Protein AF-A0A8S3VXU4-F1 (afdb_monomer)

Solvent-accessible surface area (backbone atoms only — not comparable to full-atom values): 6980 Å² total; per-residue (Å²): 115,72,65,62,56,51,52,53,49,52,52,49,51,57,41,60,76,25,66,25,24,37,32,35,39,70,51,81,81,59,99,86,66,56,55,59,60,53,50,34,37,53,24,46,70,21,72,36,93,62,57,73,86,50,46,73,46,52,46,74,39,82,57,95,68,84,58,84,91,62,58,55,29,36,42,34,32,39,76,44,43,66,59,48,54,47,36,55,54,25,28,60,74,63,76,49,52,36,38,48,76,57,72,42,84,75,82,75,41,71,43,46,81,40,76,43,71,57,95,88,114

Foldseek 3Di:
DVVVVVVVVVQVVVQVQQLQKKKKFDDDDDPPDDQLLLVCLLLVQLVHRDDSLQWPDKDFDQPPDCDPPGGTIIMTGGPDSVSVVSSVVSCVVVVADWCVSSPHDDDTDTMDMGRDGDPVD

Radius of gyration: 15.67 Å; Cα contacts (8 Å, |Δi|>4): 180; chains: 1; bounding box: 42×30×43 Å

Mean predicted aligned error: 4.98 Å

Secondary structure (DSSP, 8-state):
-HHHHHHHHHHHHHHHHTTTEEEEESPPP-TT--HHHHHHHHHHHTT----GGGEEEEEEE--SS--TTPPPEEEEEES-HHHHHHHHHHHHHTT-EETGGGT--SS--EEEEEE---TT-

Nearest PDB structures (foldseek):
  3bde-assembly1_A  TM=4.338E-01  e=3.606E-02  Mesorhizobium japonicum MAFF 303099
  5b09-assembly1_A-2  TM=3.965E-01  e=6.138E-02  Cannabis sativa
  2ifx-assembly1_B  TM=3.724E-01  e=7.011E-02  Cupriavidus necator
  3bgu-assembly1_A  TM=3.456E-01  e=7.011E-02  Thermobifida fusca YX
  5b0a-assembly1_A  TM=3.778E-01  e=2.832E-01  Cannabis sativa

Sequence (121 aa):
MKLAELCAQIKKEQQWVRLSNLEIVGLPQNSKESTSELIIKIASHAGIKLTDDQIVFAHRVQPMQNVGGRPKNIVVKFQNRTIKDNIISGLRKTKGITTSDIGLGGPAKRLFVNEHLTPSN

pLDDT: mean 90.31, std 8.28, range [52.78, 97.56]

Organism: Parnassius apollo (NCBI:txid110799)

Structure (mmCIF, N/CA/C/O backbone):
data_AF-A0A8S3VXU4-F1
#
_entry.id   AF-A0A8S3VXU4-F1
#
loop_
_atom_site.group_PDB
_atom_site.id
_atom_site.type_symbol
_atom_site.label_atom_id
_atom_site.label_alt_id
_atom_site.label_comp_id
_atom_site.label_asym_id
_atom_site.label_entity_id
_atom_site.label_seq_id
_atom_site.pdbx_PDB_ins_code
_atom_site.Cartn_x
_atom_site.Cartn_y
_atom_site.Cartn_z
_atom_site.occupancy
_atom_site.B_iso_or_equiv
_atom_site.auth_seq_id
_atom_site.auth_comp_id
_atom_site.auth_asym_id
_atom_site.auth_atom_id
_atom_site.pdbx_PDB_model_num
ATOM 1 N N . MET A 1 1 ? 21.290 -9.927 -29.969 1.00 62.53 1 MET A N 1
ATOM 2 C CA . MET A 1 1 ? 21.928 -9.329 -28.773 1.00 62.53 1 MET A CA 1
ATOM 3 C C . MET A 1 1 ? 21.185 -8.071 -28.305 1.00 62.53 1 MET A C 1
ATOM 5 O O . MET A 1 1 ? 20.613 -8.109 -27.229 1.00 62.53 1 MET A O 1
ATOM 9 N N . LYS A 1 2 ? 21.018 -7.044 -29.154 1.00 80.50 2 LYS A N 1
ATOM 10 C CA . LYS A 1 2 ? 20.360 -5.755 -28.823 1.00 80.50 2 LYS A CA 1
ATOM 11 C C . LYS A 1 2 ? 18.914 -5.813 -28.281 1.00 80.50 2 LYS A C 1
ATOM 13 O O . LYS A 1 2 ? 18.541 -5.008 -27.437 1.00 80.50 2 LYS A O 1
ATOM 18 N N . LEU A 1 3 ? 18.091 -6.761 -28.747 1.00 89.75 3 LEU A N 1
ATOM 19 C CA . LEU A 1 3 ? 16.688 -6.882 -28.308 1.00 89.75 3 LEU A CA 1
ATOM 20 C C . LEU A 1 3 ? 16.567 -7.354 -26.849 1.00 89.75 3 LEU A C 1
ATOM 22 O O . LEU A 1 3 ? 15.743 -6.842 -26.099 1.00 89.75 3 LEU A O 1
ATOM 26 N N . ALA A 1 4 ? 17.404 -8.312 -26.442 1.00 88.25 4 ALA A N 1
ATOM 27 C CA . ALA A 1 4 ? 17.369 -8.870 -25.092 1.00 88.25 4 ALA A CA 1
ATOM 28 C C . ALA A 1 4 ? 17.777 -7.827 -24.039 1.00 88.25 4 ALA A C 1
ATOM 30 O O . ALA A 1 4 ? 17.135 -7.721 -22.996 1.00 88.25 4 ALA A O 1
ATOM 31 N N . GLU A 1 5 ? 18.793 -7.019 -24.348 1.00 89.06 5 GLU A N 1
ATOM 32 C CA . GLU A 1 5 ? 19.243 -5.902 -23.509 1.00 89.06 5 GLU A CA 1
ATOM 33 C C . GLU A 1 5 ? 18.145 -4.847 -23.341 1.00 89.06 5 GLU A C 1
ATOM 35 O O . GLU A 1 5 ? 17.848 -4.440 -22.217 1.00 89.06 5 GLU A O 1
ATOM 40 N N . LEU A 1 6 ? 17.469 -4.470 -24.434 1.00 90.25 6 LEU A N 1
ATOM 41 C CA . LEU A 1 6 ? 16.365 -3.513 -24.381 1.00 90.25 6 LEU A CA 1
ATOM 42 C C . LEU A 1 6 ? 15.198 -4.036 -23.529 1.00 90.25 6 LEU A C 1
ATOM 44 O O . LEU A 1 6 ? 14.662 -3.309 -22.694 1.00 90.25 6 LEU A O 1
ATOM 48 N N . CYS A 1 7 ? 14.830 -5.313 -23.680 1.00 90.06 7 CYS A N 1
ATOM 49 C CA . CYS A 1 7 ? 13.800 -5.93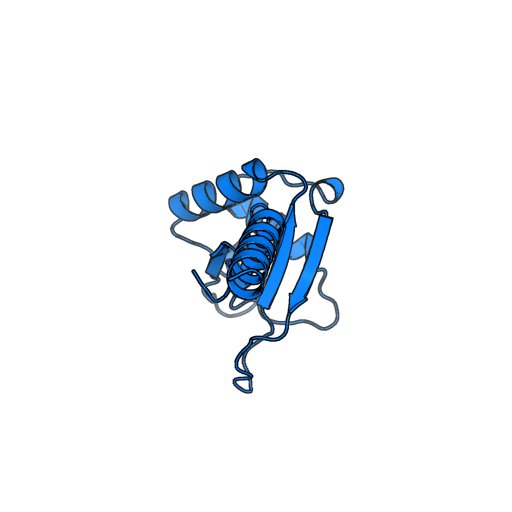1 -22.846 1.00 90.06 7 CYS A CA 1
ATOM 50 C C . CYS A 1 7 ? 14.184 -5.938 -21.359 1.00 90.06 7 CYS A C 1
ATOM 52 O O . CYS A 1 7 ? 13.327 -5.693 -20.508 1.00 90.06 7 CYS A O 1
ATOM 54 N N . ALA A 1 8 ? 15.450 -6.209 -21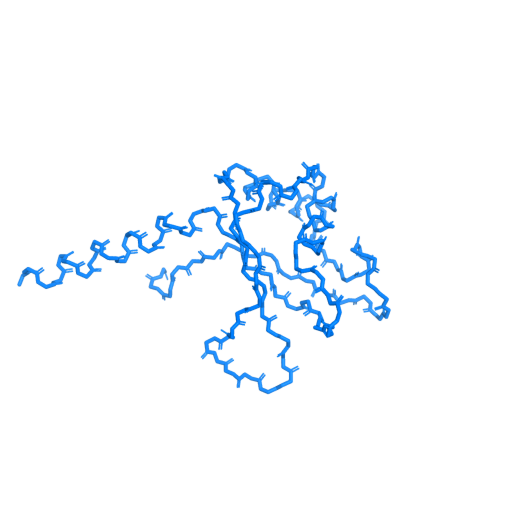.031 1.00 88.31 8 ALA A N 1
ATOM 55 C CA . ALA A 1 8 ? 15.934 -6.169 -19.653 1.00 88.31 8 ALA A CA 1
ATOM 56 C C . ALA A 1 8 ? 15.856 -4.751 -19.066 1.00 88.31 8 ALA A C 1
ATOM 58 O O . ALA A 1 8 ? 15.417 -4.578 -17.927 1.00 88.31 8 ALA A O 1
ATOM 59 N N . GLN A 1 9 ? 16.206 -3.734 -19.856 1.00 89.81 9 GLN A N 1
ATOM 60 C CA . GLN A 1 9 ? 16.114 -2.340 -19.436 1.00 89.81 9 GLN A CA 1
ATOM 61 C C . GLN A 1 9 ? 14.665 -1.896 -19.203 1.00 89.81 9 GLN A C 1
ATOM 63 O O . GLN A 1 9 ? 14.370 -1.343 -18.144 1.00 89.81 9 GLN A O 1
ATOM 68 N N . ILE A 1 10 ? 13.739 -2.241 -20.104 1.00 90.31 10 ILE A N 1
ATOM 69 C CA . ILE A 1 10 ? 12.304 -1.960 -19.929 1.00 90.31 10 ILE A CA 1
ATOM 70 C C . ILE A 1 10 ? 11.770 -2.618 -18.651 1.00 90.31 10 ILE A C 1
ATOM 72 O O . ILE A 1 10 ? 11.064 -1.979 -17.873 1.00 90.31 10 ILE A O 1
ATOM 76 N N . LYS A 1 11 ? 12.115 -3.886 -18.395 1.00 88.38 11 LYS A N 1
ATOM 77 C CA . LYS A 1 11 ? 11.698 -4.588 -17.167 1.00 88.38 11 LYS A CA 1
ATOM 78 C C . LYS A 1 11 ? 12.213 -3.886 -15.914 1.00 88.38 11 LYS A C 1
ATOM 80 O O . LYS A 1 11 ? 11.457 -3.694 -14.962 1.00 88.38 11 LYS A O 1
ATOM 85 N N . LYS A 1 12 ? 13.483 -3.469 -15.931 1.00 88.69 12 LYS A N 1
ATOM 86 C CA . LYS A 1 12 ? 14.091 -2.705 -14.841 1.00 88.69 12 LYS A CA 1
ATOM 87 C C . LYS A 1 12 ? 13.319 -1.405 -14.620 1.00 88.69 12 LYS A C 1
ATOM 89 O O . LYS A 1 12 ? 12.857 -1.169 -13.510 1.00 88.69 12 LYS A O 1
ATOM 94 N N . GLU A 1 13 ? 13.105 -0.604 -15.657 1.00 90.00 13 GLU A N 1
ATOM 95 C CA . GLU A 1 13 ? 12.365 0.662 -15.566 1.00 90.00 13 GLU A CA 1
ATOM 96 C C . GLU A 1 13 ? 10.933 0.472 -15.041 1.00 90.00 13 GLU A C 1
ATOM 98 O O . GLU A 1 13 ? 10.503 1.194 -14.139 1.00 90.00 13 GLU A O 1
ATOM 103 N N . GLN A 1 14 ? 10.215 -0.552 -15.511 1.00 89.38 14 GLN A N 1
ATOM 104 C CA . GLN A 1 14 ? 8.877 -0.881 -15.007 1.00 89.38 14 GLN A CA 1
ATOM 105 C C . GLN A 1 14 ? 8.880 -1.216 -13.512 1.00 89.38 14 GLN A C 1
ATOM 107 O O . GLN A 1 14 ? 7.982 -0.785 -12.786 1.00 89.38 14 GLN A O 1
ATOM 112 N N . GLN A 1 15 ? 9.886 -1.956 -13.041 1.00 86.56 15 GLN A N 1
ATOM 113 C CA . GLN A 1 15 ? 10.050 -2.255 -11.621 1.00 86.56 15 GLN A CA 1
ATOM 114 C C . GLN A 1 15 ? 10.364 -0.981 -10.822 1.00 86.56 15 GLN A C 1
ATOM 116 O O . GLN A 1 15 ? 9.761 -0.751 -9.774 1.00 86.56 15 GLN A O 1
ATOM 121 N N . TRP A 1 16 ? 11.248 -0.121 -11.338 1.00 87.94 16 TRP A N 1
ATOM 122 C CA . TRP A 1 16 ? 11.614 1.155 -10.713 1.00 87.94 16 TRP A CA 1
ATOM 123 C C . TRP A 1 16 ? 10.404 2.067 -10.497 1.00 87.94 16 TRP A C 1
ATOM 125 O O . TRP A 1 16 ? 10.222 2.604 -9.405 1.00 87.94 16 TRP A O 1
ATOM 135 N N . VAL A 1 17 ? 9.526 2.188 -11.496 1.00 88.44 17 VAL A N 1
ATOM 136 C CA . VAL A 1 17 ? 8.320 3.029 -11.410 1.00 88.44 17 VAL A CA 1
ATOM 137 C C . VAL A 1 17 ? 7.332 2.537 -10.342 1.00 88.44 17 VAL A C 1
ATOM 139 O O . VAL A 1 17 ? 6.542 3.346 -9.844 1.00 88.44 17 VAL A O 1
ATOM 142 N N . ARG A 1 18 ? 7.385 1.250 -9.968 1.00 90.69 18 ARG A N 1
ATOM 143 C CA . ARG A 1 18 ? 6.497 0.615 -8.979 1.00 90.69 18 ARG A CA 1
ATOM 144 C C . ARG A 1 18 ? 7.084 0.534 -7.570 1.00 90.69 18 ARG A C 1
ATOM 146 O O . ARG A 1 18 ? 6.395 0.092 -6.657 1.00 90.69 18 ARG A O 1
ATOM 153 N N . LEU A 1 19 ? 8.318 0.993 -7.352 1.00 91.81 19 LEU A N 1
ATOM 154 C CA . LEU A 1 19 ? 8.976 0.902 -6.041 1.00 91.81 19 LEU A CA 1
ATOM 155 C C . LEU A 1 19 ? 8.2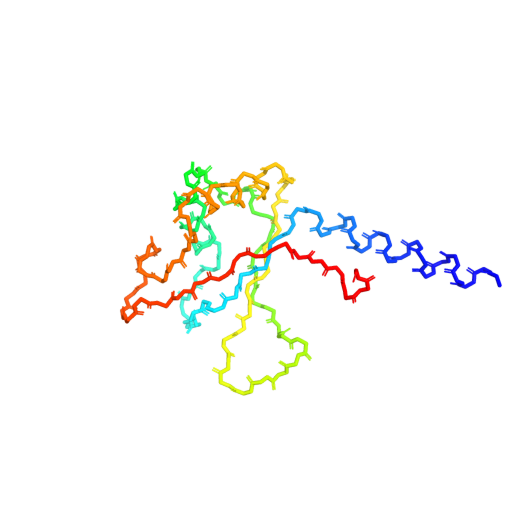09 1.598 -4.911 1.00 91.81 19 LEU A C 1
ATOM 157 O O . LEU A 1 19 ? 8.347 1.187 -3.758 1.00 91.81 19 LEU A O 1
ATOM 161 N N . SER A 1 20 ? 7.420 2.627 -5.228 1.00 95.19 20 SER A N 1
ATOM 162 C CA . SER A 1 20 ? 6.558 3.346 -4.284 1.00 95.19 20 SER A CA 1
ATOM 163 C C . SER A 1 20 ? 5.082 2.945 -4.379 1.00 95.19 20 SER A C 1
ATOM 165 O O . SER A 1 20 ? 4.219 3.684 -3.904 1.00 95.19 20 SER A O 1
ATOM 167 N N . ASN A 1 21 ? 4.778 1.789 -4.975 1.00 96.50 21 ASN A N 1
ATOM 168 C CA . ASN A 1 21 ? 3.412 1.312 -5.142 1.00 96.50 21 ASN A CA 1
ATOM 169 C C . ASN A 1 21 ? 3.063 0.191 -4.154 1.00 96.50 21 ASN A C 1
ATOM 171 O O . ASN A 1 21 ? 3.895 -0.664 -3.844 1.00 96.50 21 ASN A O 1
ATOM 175 N N . LEU A 1 22 ? 1.795 0.155 -3.739 1.00 96.50 22 LEU A N 1
ATOM 176 C CA . LEU A 1 22 ? 1.179 -0.989 -3.061 1.00 96.50 22 LEU A CA 1
ATOM 177 C C . LEU A 1 22 ? 0.018 -1.530 -3.880 1.00 96.50 22 LEU A C 1
ATOM 179 O O . LEU A 1 22 ? -0.671 -0.784 -4.578 1.00 96.50 22 LEU A O 1
ATOM 183 N N . GLU A 1 23 ? -0.215 -2.824 -3.723 1.00 95.25 23 GLU A N 1
ATOM 184 C CA . GLU A 1 23 ? -1.416 -3.510 -4.167 1.00 95.25 23 GLU A CA 1
ATOM 185 C C . GLU A 1 23 ? -2.234 -3.948 -2.948 1.00 95.25 23 GLU A C 1
ATOM 187 O O . GLU A 1 23 ? -1.718 -4.577 -2.024 1.00 95.25 23 GLU A O 1
ATOM 192 N N . ILE A 1 24 ? -3.522 -3.613 -2.951 1.00 95.12 24 ILE A N 1
ATOM 193 C CA . ILE A 1 24 ? -4.458 -3.943 -1.886 1.00 95.12 24 ILE A CA 1
ATOM 194 C C . ILE A 1 24 ? -5.483 -4.931 -2.430 1.00 95.12 24 ILE A C 1
ATOM 196 O O . ILE A 1 24 ? -6.212 -4.637 -3.383 1.00 95.12 24 ILE A O 1
ATOM 200 N N . VAL A 1 25 ? -5.554 -6.094 -1.789 1.00 92.81 25 VAL A N 1
ATOM 201 C CA . VAL A 1 25 ? -6.363 -7.241 -2.206 1.00 92.81 25 VAL A CA 1
ATOM 202 C C . VAL A 1 25 ? -7.430 -7.539 -1.157 1.00 92.81 25 VAL A C 1
ATOM 204 O O . VAL A 1 25 ? -7.179 -7.485 0.048 1.00 92.81 25 VAL A O 1
ATOM 207 N N . GLY A 1 26 ? -8.627 -7.897 -1.625 1.00 89.00 26 GLY A N 1
ATOM 208 C CA . GLY A 1 26 ? -9.733 -8.334 -0.765 1.00 89.00 26 GLY A CA 1
ATOM 209 C C . GLY A 1 26 ? -10.632 -7.209 -0.251 1.00 89.00 26 GLY A C 1
ATOM 210 O O . GLY A 1 26 ? -11.586 -7.489 0.471 1.00 89.00 26 GLY A O 1
ATOM 211 N N . LEU A 1 27 ? -10.382 -5.957 -0.648 1.00 91.25 27 LEU A N 1
ATOM 212 C CA . LEU A 1 27 ? -11.277 -4.842 -0.342 1.00 91.25 27 LEU A CA 1
ATOM 213 C C . LEU A 1 27 ? -12.602 -4.994 -1.103 1.00 91.25 27 LEU A C 1
ATOM 215 O O . LEU A 1 27 ? -12.568 -5.001 -2.338 1.00 91.25 27 LEU A O 1
ATOM 219 N N . PRO A 1 28 ? -13.759 -5.044 -0.414 1.00 89.19 28 PRO A N 1
ATOM 220 C CA . PRO A 1 28 ? -15.067 -4.968 -1.058 1.00 89.19 28 PRO A CA 1
ATOM 221 C C . PRO A 1 28 ? -15.170 -3.723 -1.938 1.00 89.19 28 PRO A C 1
ATOM 223 O O . PRO A 1 28 ? -14.566 -2.700 -1.621 1.00 89.19 28 PRO A O 1
ATOM 226 N N . GLN A 1 29 ? -15.910 -3.814 -3.039 1.00 87.88 29 GLN A N 1
ATOM 227 C CA . GLN A 1 29 ? -16.126 -2.694 -3.950 1.00 87.88 29 GLN A CA 1
ATOM 228 C C . GLN A 1 29 ? -17.486 -2.058 -3.664 1.00 87.88 29 GLN A C 1
ATOM 230 O O . GLN A 1 29 ? -18.491 -2.763 -3.575 1.00 87.88 29 GLN A O 1
ATOM 235 N N . ASN A 1 30 ? -17.518 -0.734 -3.545 1.00 85.81 30 ASN A N 1
ATOM 236 C CA . ASN A 1 30 ? -18.751 0.038 -3.422 1.00 85.81 30 ASN A CA 1
ATOM 237 C C . ASN A 1 30 ? -18.800 1.112 -4.519 1.00 85.81 30 ASN A C 1
ATOM 239 O O . ASN A 1 30 ? -17.784 1.718 -4.842 1.00 85.81 30 ASN A O 1
ATOM 243 N N . SER A 1 31 ? -19.977 1.368 -5.090 1.00 81.06 31 SER A N 1
ATOM 244 C CA . SER A 1 31 ? -20.174 2.356 -6.160 1.00 81.06 31 SER A CA 1
ATOM 245 C C . SER A 1 31 ? -19.858 3.795 -5.739 1.00 81.06 31 SER A C 1
ATOM 247 O O . SER A 1 31 ? -19.605 4.627 -6.602 1.00 81.06 31 SER A O 1
ATOM 249 N N . LYS A 1 32 ? -19.882 4.098 -4.435 1.00 86.31 32 LYS A N 1
ATOM 250 C CA . LYS A 1 32 ? -19.585 5.430 -3.874 1.00 86.31 32 LYS A CA 1
ATOM 251 C C . LYS A 1 32 ? -18.285 5.462 -3.060 1.00 86.31 32 LYS A C 1
ATOM 253 O O . LYS A 1 32 ? -18.168 6.249 -2.128 1.00 86.31 32 LYS A O 1
ATOM 258 N N . GLU A 1 33 ? -17.345 4.560 -3.335 1.00 89.50 33 GLU A N 1
ATOM 259 C CA . GLU A 1 33 ? -16.076 4.533 -2.603 1.00 89.50 33 GLU A CA 1
ATOM 260 C C . GLU A 1 33 ? -15.087 5.595 -3.093 1.00 89.50 33 GLU A C 1
ATOM 262 O O . GLU A 1 33 ? -14.983 5.858 -4.290 1.00 89.50 33 GLU A O 1
ATOM 267 N N . SER A 1 34 ? -14.301 6.133 -2.163 1.00 93.75 34 SER A N 1
ATOM 268 C CA . SER A 1 34 ? -13.071 6.862 -2.464 1.00 93.75 34 SER A CA 1
ATOM 269 C C . SER A 1 34 ? -11.881 5.948 -2.182 1.00 93.75 34 SER A C 1
ATOM 271 O O . SER A 1 34 ? -11.654 5.520 -1.047 1.00 93.75 34 SER A O 1
ATOM 273 N N . THR A 1 35 ? -11.120 5.608 -3.223 1.00 94.88 35 THR A N 1
ATOM 274 C CA . THR A 1 35 ? -9.924 4.763 -3.098 1.00 94.88 35 THR A CA 1
ATOM 275 C C . THR A 1 35 ? -8.869 5.433 -2.224 1.00 94.88 35 THR A C 1
ATOM 277 O O . THR A 1 35 ? -8.304 4.761 -1.364 1.00 94.88 35 THR A O 1
ATOM 280 N N . SER A 1 36 ? -8.650 6.743 -2.373 1.00 95.88 36 SER A N 1
ATOM 281 C CA . SER A 1 36 ? -7.720 7.508 -1.532 1.00 95.88 36 SER A CA 1
ATOM 282 C C . SER A 1 36 ? -8.103 7.455 -0.054 1.00 95.88 36 SER A C 1
ATOM 284 O O . SER A 1 36 ? -7.254 7.153 0.783 1.00 95.88 36 SER A O 1
ATOM 286 N N . GLU A 1 37 ? -9.385 7.638 0.285 1.00 95.62 37 GLU A N 1
ATOM 287 C CA . GLU A 1 37 ? -9.849 7.541 1.677 1.00 95.62 37 GLU A CA 1
ATOM 288 C C . GLU A 1 37 ? -9.608 6.150 2.272 1.00 95.62 37 GLU A C 1
ATOM 290 O O . GLU A 1 37 ? -9.188 6.031 3.423 1.00 95.62 37 GLU A O 1
ATOM 295 N N . LEU A 1 38 ? -9.841 5.086 1.495 1.00 95.62 38 LEU A N 1
ATOM 296 C CA . LEU A 1 38 ? -9.546 3.720 1.931 1.00 95.62 38 LEU A CA 1
ATOM 297 C C . LEU A 1 38 ? -8.050 3.538 2.212 1.00 95.62 38 LEU A C 1
ATOM 299 O O . LEU A 1 38 ? -7.695 2.954 3.235 1.00 95.62 38 LEU A O 1
ATOM 303 N N . ILE A 1 39 ? -7.173 4.070 1.355 1.00 97.12 39 ILE A N 1
ATOM 304 C CA . ILE A 1 39 ? -5.724 4.028 1.589 1.00 97.12 39 ILE A CA 1
ATOM 305 C C . ILE A 1 39 ? -5.337 4.804 2.853 1.00 97.12 39 ILE A C 1
ATOM 307 O O . ILE A 1 39 ? -4.539 4.301 3.644 1.00 97.12 39 ILE A O 1
ATOM 311 N N . ILE A 1 40 ? -5.914 5.985 3.084 1.00 97.19 40 ILE A N 1
ATOM 312 C CA . ILE A 1 40 ? -5.650 6.785 4.289 1.00 97.19 40 ILE A CA 1
ATOM 313 C C . ILE A 1 40 ? -6.060 6.015 5.551 1.00 97.19 40 ILE A C 1
ATOM 315 O O . ILE A 1 40 ? -5.298 5.972 6.516 1.00 97.19 40 ILE A O 1
ATOM 319 N N . LYS A 1 41 ? -7.213 5.335 5.539 1.00 96.44 41 LYS A N 1
ATOM 320 C CA . LYS A 1 41 ? -7.651 4.484 6.660 1.00 96.44 41 LYS A CA 1
ATOM 321 C C . LYS A 1 41 ? -6.696 3.313 6.906 1.00 96.44 41 LYS A C 1
ATOM 323 O O . LYS A 1 41 ? -6.351 3.040 8.052 1.00 96.44 41 LYS A O 1
ATOM 328 N N . ILE A 1 42 ? -6.221 2.657 5.843 1.00 96.69 42 ILE A N 1
ATOM 329 C CA . ILE A 1 42 ? -5.218 1.582 5.941 1.00 96.69 42 ILE A CA 1
ATOM 330 C C . ILE A 1 42 ? -3.909 2.110 6.544 1.00 96.69 42 ILE A C 1
ATOM 332 O O . ILE A 1 42 ? -3.335 1.471 7.426 1.00 96.69 42 ILE A O 1
ATOM 336 N N . ALA A 1 43 ? -3.445 3.280 6.100 1.00 96.94 43 ALA A N 1
ATOM 337 C CA . ALA A 1 43 ? -2.245 3.912 6.636 1.00 96.94 43 ALA A CA 1
ATOM 338 C C . ALA A 1 43 ? -2.417 4.277 8.118 1.00 96.94 43 ALA A C 1
ATOM 340 O O . ALA A 1 43 ? -1.525 3.998 8.919 1.00 96.94 43 ALA A O 1
ATOM 341 N N . SER A 1 44 ? -3.586 4.801 8.499 1.00 97.12 44 SER A N 1
ATOM 342 C CA . SER A 1 44 ? -3.922 5.107 9.891 1.00 97.12 44 SER A CA 1
ATOM 343 C C . SER A 1 44 ? -3.882 3.863 10.782 1.00 97.12 44 SER A C 1
ATOM 345 O O . SER A 1 44 ? -3.311 3.923 11.868 1.00 97.12 44 SER A O 1
ATOM 347 N N . HIS A 1 45 ? -4.422 2.725 10.325 1.00 96.44 45 HIS A N 1
ATOM 348 C CA . HIS A 1 45 ? -4.310 1.440 11.038 1.00 96.44 45 HIS A CA 1
ATOM 349 C C . HIS A 1 45 ? -2.854 0.988 11.197 1.00 96.44 45 HIS A C 1
ATOM 351 O O . HIS A 1 45 ? -2.465 0.469 12.238 1.00 96.44 45 HIS A O 1
ATOM 357 N N . ALA A 1 46 ? -2.014 1.246 10.193 1.00 96.31 46 ALA A N 1
ATOM 358 C CA . ALA A 1 46 ? -0.574 0.995 10.257 1.00 96.31 46 ALA A CA 1
ATOM 359 C C . ALA A 1 46 ? 0.197 2.004 11.143 1.00 96.31 46 ALA A C 1
ATOM 361 O O . ALA A 1 46 ? 1.420 1.903 11.255 1.00 96.31 46 ALA A O 1
ATOM 362 N N . GLY A 1 47 ? -0.481 2.978 11.761 1.00 96.19 47 GLY A N 1
ATOM 363 C CA . GLY A 1 47 ? 0.129 4.018 12.593 1.00 96.19 47 GLY A CA 1
ATOM 364 C C . GLY A 1 47 ? 0.783 5.156 11.804 1.00 96.19 47 GLY A C 1
ATOM 365 O O . GLY A 1 47 ? 1.612 5.882 12.349 1.00 96.19 47 GLY A O 1
ATOM 366 N N . ILE A 1 48 ? 0.442 5.314 10.522 1.00 96.75 48 ILE A N 1
ATOM 367 C CA . ILE A 1 48 ? 0.996 6.335 9.628 1.00 96.75 48 ILE A CA 1
ATOM 368 C C . ILE A 1 48 ? -0.074 7.380 9.311 1.00 96.75 48 ILE A C 1
ATOM 370 O O . ILE A 1 48 ? -1.121 7.072 8.745 1.00 96.75 48 ILE A O 1
ATOM 374 N N . LYS A 1 49 ? 0.213 8.646 9.625 1.00 95.94 49 LYS A N 1
ATOM 375 C CA . LYS A 1 49 ? -0.621 9.774 9.200 1.00 95.94 49 LYS A CA 1
ATOM 376 C C . LYS A 1 49 ? -0.316 10.101 7.738 1.00 95.94 49 LYS A C 1
ATOM 378 O O . LYS A 1 49 ? 0.712 10.705 7.448 1.00 95.94 49 LYS A O 1
ATOM 383 N N . LEU A 1 50 ? -1.204 9.680 6.845 1.00 96.69 50 LEU A N 1
ATOM 384 C CA . LEU A 1 50 ? -1.119 9.929 5.407 1.00 96.69 50 LEU A CA 1
ATOM 385 C C . LEU A 1 50 ? -2.062 11.072 5.013 1.00 96.69 50 LEU A C 1
ATOM 387 O O . LEU A 1 50 ? -3.216 11.083 5.442 1.00 96.69 50 LEU A O 1
ATOM 391 N N . THR A 1 51 ? -1.586 12.011 4.196 1.00 95.69 51 THR A N 1
ATOM 392 C CA . THR A 1 51 ? -2.424 13.048 3.568 1.00 95.69 51 THR A CA 1
ATOM 393 C C . THR A 1 51 ? -2.673 12.733 2.094 1.00 95.69 51 THR A C 1
ATOM 395 O O . THR A 1 51 ? -1.913 11.981 1.483 1.00 95.69 51 THR A O 1
ATOM 398 N N . ASP A 1 52 ? -3.733 13.304 1.514 1.00 94.75 52 ASP A N 1
ATOM 399 C CA . ASP A 1 52 ? -4.103 13.043 0.115 1.00 94.75 52 ASP A CA 1
ATOM 400 C C . ASP A 1 52 ? -3.001 13.477 -0.865 1.00 94.75 52 ASP A C 1
ATOM 402 O O . ASP A 1 52 ? -2.661 12.719 -1.765 1.00 94.75 52 ASP A O 1
ATOM 406 N N . ASP A 1 53 ? -2.319 14.599 -0.600 1.00 96.00 53 ASP A N 1
ATOM 407 C CA . ASP A 1 53 ? -1.196 15.069 -1.425 1.00 96.00 53 ASP A CA 1
ATOM 408 C C . ASP A 1 53 ? -0.087 14.019 -1.571 1.00 96.00 53 ASP A C 1
ATOM 410 O O . ASP A 1 53 ? 0.585 13.945 -2.596 1.00 96.00 53 ASP A O 1
ATOM 414 N N . GLN A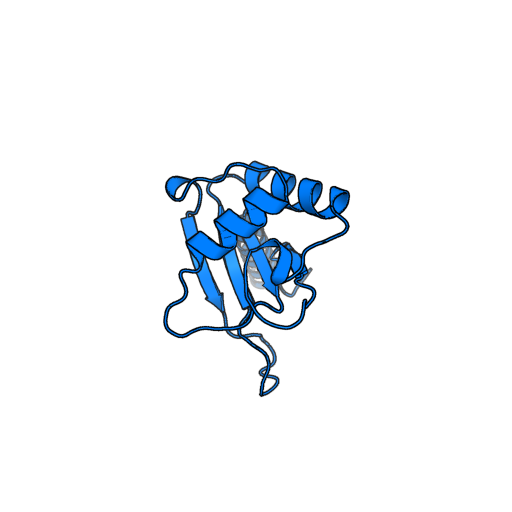 1 54 ? 0.114 13.168 -0.562 1.00 96.19 54 GLN A N 1
ATOM 415 C CA . GLN A 1 54 ? 1.149 12.134 -0.579 1.00 96.19 54 GLN A CA 1
ATOM 416 C C . GLN A 1 54 ? 0.785 10.923 -1.457 1.00 96.19 54 GLN A C 1
ATOM 418 O O . GLN A 1 54 ? 1.647 10.070 -1.718 1.00 96.19 54 GLN A O 1
ATOM 423 N N . ILE A 1 55 ? -0.462 10.848 -1.928 1.00 97.50 55 ILE A N 1
ATOM 424 C CA . ILE A 1 55 ? -0.964 9.857 -2.874 1.00 97.50 55 ILE A CA 1
ATOM 425 C C . ILE A 1 55 ? -0.862 10.447 -4.284 1.00 97.50 55 ILE A C 1
ATOM 427 O O . ILE A 1 55 ? -1.523 11.414 -4.630 1.00 97.50 55 ILE A O 1
ATOM 431 N N . VAL A 1 56 ? -0.047 9.828 -5.139 1.00 96.88 56 VAL A N 1
ATOM 432 C CA . VAL A 1 56 ? 0.059 10.222 -6.555 1.00 96.88 56 VAL A CA 1
ATOM 433 C C . VAL A 1 56 ? -1.163 9.733 -7.331 1.00 96.88 56 VAL A C 1
ATOM 435 O O . VAL A 1 56 ? -1.695 10.441 -8.177 1.00 96.88 56 VAL A O 1
ATOM 438 N N . PHE A 1 57 ? -1.593 8.498 -7.064 1.00 96.19 57 PHE A N 1
ATOM 439 C CA . PHE A 1 57 ? -2.854 7.951 -7.560 1.00 96.19 57 PHE A CA 1
ATOM 440 C C . PHE A 1 57 ? -3.270 6.737 -6.732 1.00 96.19 57 PHE A C 1
ATOM 442 O O . PHE A 1 57 ? -2.413 6.004 -6.237 1.00 96.19 57 PHE A O 1
ATOM 449 N N . ALA A 1 58 ? -4.573 6.460 -6.675 1.00 96.94 58 ALA A N 1
ATOM 450 C CA . ALA A 1 58 ? -5.130 5.210 -6.167 1.00 96.94 58 ALA A CA 1
ATOM 451 C C . ALA A 1 58 ? -6.334 4.798 -7.023 1.00 96.94 58 ALA A C 1
ATOM 453 O O . ALA A 1 58 ? -7.319 5.528 -7.091 1.00 96.94 58 ALA A O 1
ATOM 454 N N . HIS A 1 59 ? -6.290 3.638 -7.677 1.00 94.94 59 HIS A 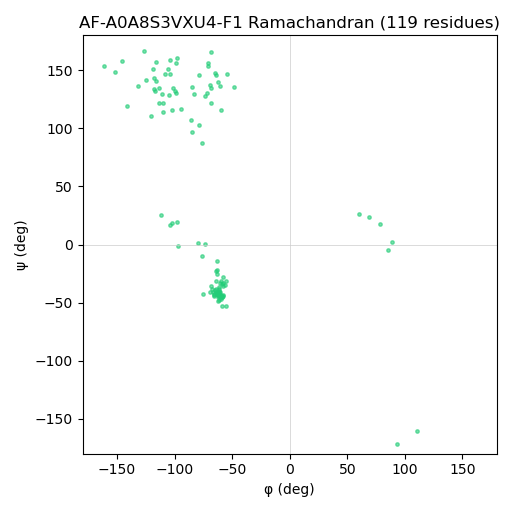N 1
ATOM 455 C CA . HIS A 1 59 ? -7.402 3.174 -8.514 1.00 94.94 59 HIS A CA 1
ATOM 456 C C . HIS A 1 59 ? -7.558 1.656 -8.484 1.00 94.94 59 HIS A C 1
ATOM 458 O O . HIS A 1 59 ? -6.624 0.913 -8.180 1.00 94.94 59 HIS A O 1
ATOM 464 N N . ARG A 1 60 ? -8.764 1.191 -8.820 1.00 93.31 60 ARG A N 1
ATOM 465 C CA . ARG A 1 60 ? -9.059 -0.234 -8.968 1.00 93.31 60 ARG A CA 1
ATOM 466 C C . ARG A 1 60 ? -8.438 -0.762 -10.265 1.00 93.31 60 ARG A C 1
ATOM 468 O O . ARG A 1 60 ? -8.706 -0.218 -11.334 1.00 93.31 60 ARG A O 1
ATOM 475 N N . VAL A 1 61 ? -7.667 -1.841 -10.187 1.00 91.38 61 VAL A N 1
ATOM 476 C CA . VAL A 1 61 ? -7.067 -2.528 -11.340 1.00 91.38 61 VAL A CA 1
ATOM 477 C C . VAL A 1 61 ? -7.747 -3.868 -11.588 1.00 91.38 61 VAL A C 1
ATOM 479 O O . VAL A 1 61 ? -8.206 -4.538 -10.659 1.00 91.38 61 VAL A O 1
ATOM 482 N N . GLN A 1 62 ? -7.837 -4.266 -12.857 1.00 83.44 62 GLN A N 1
ATOM 483 C CA . GLN A 1 62 ? -8.311 -5.605 -13.187 1.00 83.44 62 GLN A CA 1
ATOM 484 C C . GLN A 1 62 ? -7.235 -6.630 -12.809 1.00 83.44 62 GLN A C 1
ATOM 486 O O . GLN A 1 62 ? -6.073 -6.438 -13.175 1.00 83.44 62 GLN A O 1
ATOM 491 N N . PRO A 1 63 ? -7.589 -7.706 -12.086 1.00 74.25 63 PRO A N 1
ATOM 492 C CA . PRO A 1 63 ? -6.649 -8.783 -11.834 1.00 74.25 63 PRO A CA 1
ATOM 493 C C . PRO A 1 63 ? -6.271 -9.462 -13.155 1.00 74.25 63 PRO A C 1
ATOM 495 O O . PRO A 1 63 ? -7.100 -9.599 -14.053 1.00 74.25 63 PRO A O 1
ATOM 498 N N . MET A 1 64 ? -5.024 -9.928 -13.253 1.00 71.38 64 MET A N 1
ATOM 499 C CA . MET A 1 64 ? -4.503 -10.599 -14.453 1.00 71.38 64 MET A CA 1
ATOM 500 C C . MET A 1 64 ? -5.294 -11.867 -14.812 1.00 71.38 64 MET A C 1
ATOM 502 O O . MET A 1 64 ? -5.445 -12.196 -15.984 1.00 71.38 64 MET A O 1
ATOM 506 N N . GLN A 1 65 ? -5.836 -12.554 -13.804 1.00 71.12 65 GLN A N 1
ATOM 507 C CA . GLN A 1 65 ? -6.806 -13.630 -13.975 1.00 71.12 65 GLN A CA 1
ATOM 508 C C . GLN A 1 65 ? -8.160 -13.150 -13.468 1.00 71.12 65 GLN A C 1
ATOM 510 O O . GLN A 1 65 ? -8.341 -12.905 -12.271 1.00 71.12 65 GLN A O 1
ATOM 515 N N . ASN A 1 66 ? -9.117 -13.018 -14.383 1.00 67.44 66 ASN A N 1
ATOM 516 C CA . ASN A 1 66 ? -10.472 -12.627 -14.035 1.00 67.44 66 ASN A CA 1
ATOM 517 C C . ASN A 1 66 ? -11.208 -13.826 -13.423 1.00 67.44 66 ASN A C 1
ATOM 519 O O . ASN A 1 66 ? -11.844 -14.614 -14.119 1.00 67.44 66 ASN A O 1
ATOM 523 N N . VAL A 1 67 ? -11.073 -13.996 -12.109 1.00 72.44 67 VAL A N 1
ATOM 524 C CA . VAL A 1 67 ? -11.872 -14.964 -11.357 1.00 72.44 67 VAL A CA 1
ATOM 525 C C . VAL A 1 67 ? -13.176 -14.274 -10.982 1.00 72.44 67 VAL A C 1
ATOM 527 O O . VAL A 1 67 ? -13.186 -13.378 -10.133 1.00 72.44 67 VAL A O 1
ATOM 530 N N . GLY A 1 68 ? -14.265 -14.670 -11.643 1.00 72.00 68 GLY A N 1
ATOM 531 C CA . GLY A 1 68 ? -15.591 -14.096 -11.431 1.00 72.00 68 GLY A CA 1
ATOM 532 C C . GLY A 1 68 ? -15.959 -14.020 -9.945 1.00 72.00 68 GLY A C 1
ATOM 533 O O . GLY A 1 68 ? -15.706 -14.945 -9.176 1.00 72.00 68 GLY A O 1
ATOM 534 N N . GLY A 1 69 ? -16.523 -12.884 -9.534 1.00 74.56 69 GLY A N 1
ATOM 535 C CA . GLY A 1 69 ? -16.955 -12.642 -8.154 1.00 74.56 69 GLY A CA 1
ATOM 536 C C . GLY A 1 69 ? -15.873 -12.132 -7.195 1.00 74.56 69 GLY A C 1
ATOM 537 O O . GLY A 1 69 ? -16.206 -11.780 -6.063 1.00 74.56 69 GLY A O 1
ATOM 538 N N . ARG A 1 70 ? -14.599 -12.029 -7.606 1.00 79.88 70 ARG A N 1
ATOM 539 C CA . ARG A 1 70 ? -13.569 -11.361 -6.789 1.00 79.88 70 ARG A CA 1
ATOM 540 C C . ARG A 1 70 ? -13.574 -9.844 -7.019 1.00 79.88 70 ARG A C 1
ATOM 542 O O . ARG A 1 70 ? -13.625 -9.409 -8.169 1.00 79.88 70 ARG A O 1
ATOM 549 N N . PRO A 1 71 ? -13.496 -9.024 -5.954 1.00 84.94 71 PRO A N 1
ATOM 550 C CA . PRO A 1 71 ? -13.386 -7.580 -6.111 1.00 84.94 71 PRO A CA 1
ATOM 551 C C . PRO A 1 71 ? -12.061 -7.210 -6.789 1.00 84.94 71 PRO A C 1
ATOM 553 O O . PRO A 1 71 ? -11.042 -7.870 -6.583 1.00 84.94 71 PRO A O 1
ATOM 556 N N . LYS A 1 72 ? -12.073 -6.131 -7.579 1.00 90.88 72 LYS A N 1
ATOM 557 C CA . LYS A 1 72 ? -10.863 -5.577 -8.204 1.00 90.88 72 LYS A CA 1
ATOM 558 C C . LYS A 1 72 ? -9.878 -5.106 -7.134 1.00 90.88 72 LYS A C 1
ATOM 560 O O . LYS A 1 72 ? -10.294 -4.483 -6.157 1.00 90.88 72 LYS A O 1
ATOM 565 N N . ASN A 1 73 ? -8.586 -5.340 -7.332 1.00 92.94 73 ASN A N 1
ATOM 566 C CA . ASN A 1 73 ? -7.555 -4.860 -6.409 1.00 92.94 73 ASN A CA 1
ATOM 567 C C . ASN A 1 73 ? -7.419 -3.341 -6.520 1.00 92.94 73 ASN A C 1
ATOM 569 O O . ASN A 1 73 ? -7.750 -2.776 -7.559 1.00 92.94 73 ASN A O 1
ATOM 573 N N . ILE A 1 74 ? -6.930 -2.674 -5.479 1.00 94.88 74 ILE A N 1
ATOM 574 C CA . ILE A 1 74 ? -6.518 -1.267 -5.577 1.00 94.88 74 ILE A CA 1
ATOM 575 C C . ILE A 1 74 ? -5.00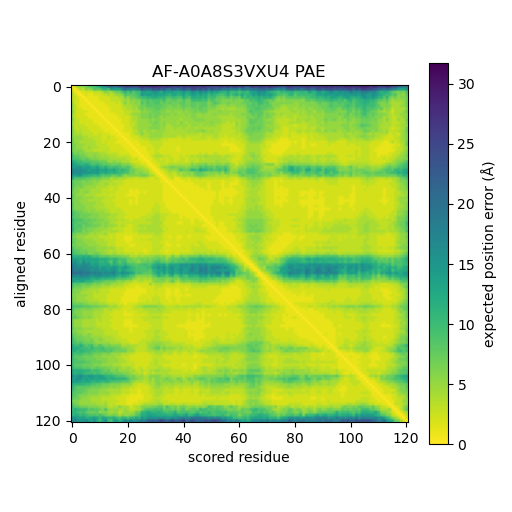7 -1.235 -5.757 1.00 94.88 74 ILE A C 1
ATOM 577 O O . ILE A 1 74 ? -4.290 -1.844 -4.970 1.00 94.88 74 ILE A O 1
ATOM 581 N N . VAL A 1 75 ? -4.524 -0.496 -6.752 1.00 96.06 75 VAL A N 1
ATOM 582 C CA . VAL A 1 75 ? -3.115 -0.103 -6.820 1.00 96.06 75 VAL A CA 1
ATOM 583 C C . VAL A 1 75 ? -3.015 1.363 -6.448 1.00 96.06 75 VAL A C 1
ATOM 585 O O . VAL A 1 75 ? -3.711 2.212 -7.008 1.00 96.06 75 VAL A O 1
ATOM 588 N N . VAL A 1 76 ? -2.129 1.647 -5.500 1.00 97.31 76 VAL A N 1
ATOM 589 C CA . VAL A 1 76 ? -1.789 3.001 -5.070 1.00 97.31 76 VAL A CA 1
ATOM 590 C C . VAL A 1 76 ? -0.320 3.272 -5.339 1.00 97.31 76 VAL A C 1
ATOM 592 O O . VAL A 1 76 ? 0.510 2.378 -5.183 1.00 97.31 76 VAL A O 1
ATOM 595 N N . LYS A 1 77 ? 0.000 4.505 -5.729 1.00 97.25 77 LYS A N 1
ATOM 596 C CA . LYS A 1 77 ? 1.364 5.029 -5.784 1.00 97.25 77 LYS A CA 1
ATOM 597 C C . LYS A 1 77 ? 1.510 6.196 -4.823 1.00 97.25 77 LYS A C 1
ATOM 599 O O . LYS A 1 77 ? 0.709 7.127 -4.855 1.00 97.25 77 LYS A O 1
ATOM 604 N N . PHE A 1 78 ? 2.568 6.169 -4.024 1.00 97.56 78 PHE A N 1
ATOM 605 C CA . PHE A 1 78 ? 2.931 7.266 -3.132 1.00 97.56 78 PHE A CA 1
ATOM 606 C C . PHE A 1 78 ? 4.027 8.137 -3.739 1.00 97.56 78 PHE A C 1
ATOM 608 O O . PHE A 1 78 ? 4.828 7.667 -4.557 1.00 97.56 78 PHE A O 1
ATOM 615 N N . GLN A 1 79 ? 4.095 9.388 -3.281 1.00 95.44 79 GLN A N 1
ATOM 616 C CA . GLN A 1 79 ? 5.164 10.318 -3.654 1.00 95.44 79 GLN A CA 1
ATOM 617 C C . GLN A 1 79 ? 6.548 9.808 -3.231 1.00 95.44 79 GLN A C 1
ATOM 619 O O . GLN A 1 79 ? 7.536 10.038 -3.923 1.00 95.44 79 GLN A O 1
ATOM 624 N N . ASN A 1 80 ? 6.623 9.092 -2.104 1.00 93.19 80 ASN A N 1
ATOM 625 C CA . ASN A 1 80 ? 7.875 8.585 -1.556 1.00 93.19 80 ASN A CA 1
ATOM 626 C C . ASN A 1 80 ? 7.759 7.101 -1.178 1.00 93.19 80 ASN A C 1
ATOM 628 O O . ASN A 1 80 ? 6.792 6.674 -0.545 1.00 93.19 80 ASN A O 1
ATOM 632 N N . ARG A 1 81 ? 8.787 6.319 -1.520 1.00 94.19 81 ARG A N 1
ATOM 633 C CA . ARG A 1 81 ? 8.927 4.913 -1.124 1.00 94.19 81 ARG A CA 1
ATOM 634 C C . ARG A 1 81 ? 8.921 4.723 0.398 1.00 94.19 81 ARG A C 1
ATOM 636 O O . ARG A 1 81 ? 8.377 3.730 0.865 1.00 94.19 81 ARG A O 1
ATOM 643 N N . THR A 1 82 ? 9.440 5.670 1.176 1.00 95.56 82 THR A N 1
ATOM 644 C CA . THR A 1 82 ? 9.448 5.571 2.645 1.00 95.56 82 THR A CA 1
ATOM 645 C C . THR A 1 82 ? 8.036 5.441 3.222 1.00 95.56 82 THR A C 1
ATOM 647 O O . THR A 1 82 ? 7.835 4.710 4.185 1.00 95.56 82 THR A O 1
ATOM 650 N N . ILE A 1 83 ? 7.033 6.081 2.607 1.00 96.19 83 ILE A N 1
ATOM 651 C CA . ILE A 1 83 ? 5.623 5.959 3.016 1.00 96.19 83 ILE A CA 1
ATOM 652 C C . ILE A 1 83 ? 5.159 4.508 2.863 1.00 96.19 83 ILE A C 1
ATOM 654 O O . ILE A 1 83 ? 4.617 3.927 3.801 1.00 96.19 83 ILE A O 1
ATOM 658 N N . LYS A 1 84 ? 5.438 3.906 1.701 1.00 95.75 84 LYS A N 1
ATOM 659 C CA . LYS A 1 84 ? 5.150 2.497 1.412 1.00 95.75 84 LYS A CA 1
ATOM 660 C C . LYS A 1 84 ? 5.789 1.575 2.456 1.00 95.75 84 LYS A C 1
ATOM 662 O O . LYS A 1 84 ? 5.101 0.748 3.052 1.00 95.75 84 LYS A O 1
ATOM 667 N N . ASP A 1 85 ? 7.092 1.735 2.682 1.00 95.75 85 ASP A N 1
ATOM 668 C CA . ASP A 1 85 ? 7.871 0.872 3.577 1.00 95.75 85 ASP A CA 1
ATOM 669 C C . ASP A 1 85 ? 7.381 0.993 5.035 1.00 95.75 85 ASP A C 1
ATOM 671 O O . ASP A 1 85 ? 7.238 -0.012 5.738 1.00 95.75 85 ASP A O 1
ATOM 675 N N . ASN A 1 86 ? 7.021 2.205 5.466 1.00 96.75 86 ASN A N 1
ATOM 676 C CA . ASN A 1 86 ? 6.443 2.462 6.783 1.00 96.75 86 ASN A CA 1
ATOM 677 C C . ASN A 1 86 ? 5.061 1.821 6.957 1.00 96.75 86 ASN A C 1
ATOM 679 O O . ASN A 1 86 ? 4.811 1.215 7.999 1.00 96.75 86 ASN A O 1
ATOM 683 N N . ILE A 1 87 ? 4.186 1.898 5.947 1.00 96.75 87 ILE A N 1
ATOM 684 C CA . ILE A 1 87 ? 2.871 1.238 5.977 1.00 96.75 87 ILE A CA 1
ATOM 685 C C . ILE A 1 87 ? 3.047 -0.281 6.101 1.00 96.75 87 ILE A C 1
ATOM 687 O O . ILE A 1 87 ? 2.442 -0.895 6.977 1.00 96.75 87 ILE A O 1
ATOM 691 N N . ILE A 1 88 ? 3.915 -0.895 5.288 1.00 95.75 88 ILE A N 1
ATOM 692 C CA . ILE A 1 88 ? 4.187 -2.342 5.367 1.00 95.75 88 ILE A CA 1
ATOM 693 C C . ILE A 1 88 ? 4.716 -2.720 6.758 1.00 95.75 88 ILE A C 1
ATOM 695 O O . ILE A 1 88 ? 4.264 -3.701 7.351 1.00 95.75 88 ILE A O 1
ATOM 699 N N . SER A 1 89 ? 5.663 -1.946 7.291 1.00 96.25 89 SER A N 1
ATOM 700 C CA . SER A 1 89 ? 6.234 -2.170 8.623 1.00 96.25 89 SER A CA 1
ATOM 701 C C . SER A 1 89 ? 5.175 -2.066 9.726 1.00 96.25 89 SER A C 1
ATOM 703 O O . SER A 1 89 ? 5.098 -2.940 10.592 1.00 96.25 89 SER A O 1
ATOM 705 N N . GLY A 1 90 ? 4.310 -1.051 9.664 1.00 96.44 90 GLY A N 1
ATOM 706 C CA . GLY A 1 90 ? 3.186 -0.878 10.583 1.00 96.44 90 GLY A CA 1
ATOM 707 C C . GLY A 1 90 ? 2.212 -2.054 10.542 1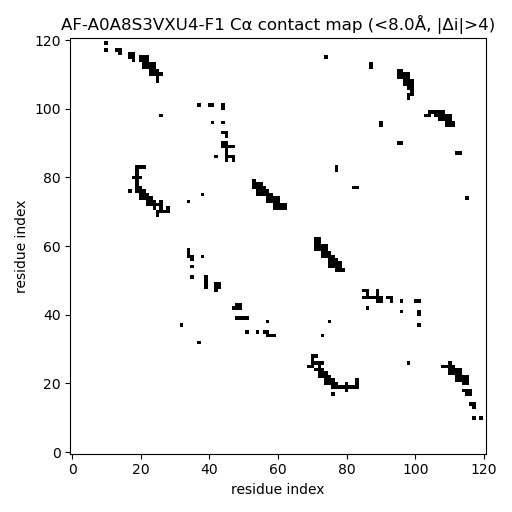.00 96.44 90 GLY A C 1
ATOM 708 O O . GLY A 1 90 ? 1.904 -2.633 11.581 1.00 96.44 90 GLY A O 1
ATOM 709 N N . LEU A 1 91 ? 1.828 -2.500 9.343 1.00 95.44 91 LEU A N 1
ATOM 710 C CA . LEU A 1 91 ? 0.927 -3.645 9.167 1.00 95.44 91 LEU A CA 1
ATOM 711 C C . LEU A 1 91 ? 1.516 -4.969 9.671 1.00 95.44 91 LEU A C 1
ATOM 713 O O . LEU A 1 91 ? 0.787 -5.837 10.155 1.00 95.44 91 LEU A O 1
ATOM 717 N N . ARG A 1 92 ? 2.841 -5.146 9.592 1.00 94.56 92 ARG A N 1
ATOM 718 C CA . ARG A 1 92 ? 3.514 -6.306 10.199 1.00 94.56 92 ARG A CA 1
ATOM 719 C C . ARG A 1 92 ? 3.391 -6.285 11.723 1.00 94.56 92 ARG A C 1
ATOM 721 O O . ARG A 1 92 ? 3.150 -7.334 12.316 1.00 94.56 92 ARG A O 1
ATOM 728 N N . LYS A 1 93 ? 3.494 -5.107 12.351 1.00 94.25 93 LYS A N 1
ATOM 729 C CA . LYS A 1 93 ? 3.331 -4.945 13.808 1.00 94.25 93 LYS A CA 1
ATOM 730 C C . LYS A 1 93 ? 1.895 -5.218 14.260 1.00 94.25 93 LYS A C 1
ATOM 732 O O . LYS A 1 93 ? 1.702 -5.859 15.288 1.00 94.25 93 LYS A O 1
ATOM 737 N N . THR A 1 94 ? 0.900 -4.809 13.473 1.00 92.31 94 THR A N 1
ATOM 738 C CA . THR A 1 94 ? -0.526 -5.060 13.756 1.00 92.31 94 THR A CA 1
ATOM 739 C C . THR A 1 94 ? -0.993 -6.470 13.371 1.00 92.31 94 THR A C 1
ATOM 741 O O . THR A 1 94 ? -2.158 -6.804 13.568 1.00 92.31 94 THR A O 1
ATOM 744 N N . LYS A 1 95 ? -0.097 -7.327 12.851 1.00 91.50 95 LYS A N 1
ATOM 745 C CA . LYS A 1 95 ? -0.386 -8.693 12.362 1.00 91.50 95 LYS A CA 1
ATOM 746 C C . LYS A 1 95 ? -1.397 -8.738 11.205 1.00 91.50 95 LYS A C 1
ATOM 748 O O . LYS A 1 95 ? -2.032 -9.767 10.951 1.00 91.50 95 LYS A O 1
ATOM 753 N N . GLY A 1 96 ? -1.478 -7.654 10.440 1.00 91.62 96 GLY A N 1
ATOM 754 C CA . GLY A 1 96 ? -2.354 -7.504 9.287 1.00 91.62 96 GLY A CA 1
ATOM 755 C C . GLY A 1 96 ? -3.490 -6.516 9.526 1.00 91.62 96 GLY A C 1
ATOM 756 O O . GLY A 1 96 ? -3.417 -5.628 10.376 1.00 91.62 96 GLY A O 1
ATOM 757 N N . ILE A 1 97 ? -4.519 -6.644 8.695 1.00 95.56 97 ILE A N 1
ATOM 758 C CA . ILE A 1 97 ? -5.636 -5.708 8.636 1.00 95.56 97 ILE A CA 1
ATOM 759 C C . ILE A 1 97 ? -6.902 -6.418 8.165 1.00 95.56 97 ILE A C 1
ATOM 761 O O . ILE A 1 97 ? -6.856 -7.371 7.378 1.00 95.56 97 ILE A O 1
ATOM 765 N N . THR A 1 98 ? -8.039 -5.949 8.652 1.00 95.88 98 THR A N 1
ATOM 766 C CA . THR A 1 98 ? -9.366 -6.420 8.281 1.00 95.88 98 THR A CA 1
ATOM 767 C C . THR A 1 98 ? -10.250 -5.264 7.827 1.00 95.88 98 THR A C 1
ATOM 769 O O . THR A 1 98 ? -9.937 -4.092 8.026 1.00 95.88 98 THR A O 1
ATOM 772 N N . THR A 1 99 ? -11.384 -5.585 7.208 1.00 93.75 99 THR A N 1
ATOM 773 C CA . THR A 1 99 ? -12.407 -4.598 6.838 1.00 93.75 99 THR A CA 1
ATOM 774 C C . THR A 1 99 ? -12.927 -3.812 8.045 1.00 93.75 99 THR A C 1
ATOM 776 O O . THR A 1 99 ? -13.173 -2.614 7.925 1.00 93.75 99 THR A O 1
ATOM 779 N N . SER A 1 100 ? -13.044 -4.449 9.211 1.00 93.75 100 SER A N 1
ATOM 780 C CA . SER A 1 100 ? -13.518 -3.799 10.437 1.00 93.75 100 SER A CA 1
ATOM 781 C C . SER A 1 100 ? -12.524 -2.766 10.973 1.00 93.75 100 SER A C 1
ATOM 783 O O . SER A 1 100 ? -12.949 -1.706 11.422 1.00 93.75 100 SER A O 1
ATOM 785 N N . ASP A 1 101 ? -11.218 -3.017 10.839 1.00 93.81 101 ASP A N 1
ATOM 786 C CA . ASP A 1 101 ? -10.157 -2.093 11.278 1.00 93.81 101 ASP A CA 1
ATOM 787 C C . ASP A 1 101 ? -10.179 -0.752 10.524 1.00 93.81 101 ASP A C 1
ATOM 789 O O . ASP A 1 101 ? -9.746 0.275 11.038 1.00 93.81 101 ASP A O 1
ATOM 793 N N . ILE A 1 102 ? -10.719 -0.748 9.303 1.00 93.25 102 ILE A N 1
ATOM 794 C CA . ILE A 1 102 ? -10.884 0.455 8.471 1.00 93.25 102 ILE A CA 1
ATOM 795 C C . ILE A 1 102 ? -12.333 0.961 8.447 1.00 93.25 102 ILE A C 1
ATOM 797 O O . ILE A 1 102 ? -12.714 1.741 7.570 1.00 93.25 102 ILE A O 1
ATOM 801 N N . GLY A 1 103 ? -13.160 0.513 9.395 1.00 89.44 103 GLY A N 1
ATOM 802 C CA . GLY A 1 103 ? -14.533 0.984 9.567 1.00 89.44 103 GLY A CA 1
ATOM 803 C C . GLY A 1 103 ? -15.489 0.576 8.444 1.00 89.44 103 GLY A C 1
ATOM 804 O O . GLY A 1 103 ? -16.495 1.250 8.227 1.00 89.44 103 GLY A O 1
ATOM 805 N N . LEU A 1 104 ? -15.190 -0.497 7.704 1.00 88.75 104 LEU A N 1
ATOM 806 C CA . LEU A 1 104 ? -16.159 -1.092 6.787 1.00 88.75 104 LEU A CA 1
ATOM 807 C C . LEU A 1 104 ? -17.086 -2.028 7.568 1.00 88.75 104 LEU A C 1
ATOM 809 O O . LEU A 1 104 ? -16.633 -2.900 8.310 1.00 88.75 104 LEU A O 1
ATOM 813 N N . GLY A 1 105 ? -18.393 -1.843 7.381 1.00 85.81 105 GLY A N 1
ATOM 814 C CA . GLY A 1 105 ? -19.414 -2.678 8.010 1.00 85.81 105 GLY A CA 1
ATOM 815 C C . GLY A 1 105 ? -19.443 -4.116 7.477 1.00 85.81 105 GLY A C 1
ATOM 816 O O . GLY A 1 105 ? -18.899 -4.427 6.415 1.00 85.81 105 GLY A O 1
ATOM 817 N N . GLY A 1 106 ? -20.138 -4.987 8.211 1.00 87.00 106 GLY A N 1
ATOM 818 C CA . GLY A 1 106 ? -20.288 -6.407 7.888 1.00 87.00 106 GLY A CA 1
ATOM 819 C C . GLY A 1 106 ? -19.239 -7.308 8.558 1.00 87.00 106 GLY A C 1
ATOM 820 O O . GLY A 1 106 ? -18.498 -6.854 9.431 1.00 87.00 106 GLY A O 1
ATOM 821 N N . PRO A 1 107 ? -19.185 -8.601 8.182 1.00 88.44 107 PRO A N 1
ATOM 822 C CA . PRO A 1 107 ? -18.234 -9.549 8.753 1.00 88.44 107 PRO A CA 1
ATOM 823 C C . PRO A 1 107 ? -16.789 -9.111 8.503 1.00 88.44 107 PRO A C 1
ATOM 825 O O . PRO A 1 107 ? -16.445 -8.738 7.378 1.00 88.44 107 PRO A O 1
ATOM 828 N N . ALA A 1 108 ? -15.941 -9.209 9.529 1.00 92.25 108 ALA A N 1
ATOM 829 C CA . ALA A 1 108 ? -14.520 -8.911 9.413 1.00 92.25 108 ALA A CA 1
ATOM 830 C C . ALA A 1 108 ? -13.868 -9.837 8.375 1.00 92.25 108 ALA A C 1
ATOM 832 O O . ALA A 1 108 ? -13.812 -11.056 8.544 1.00 92.25 108 ALA A O 1
ATOM 833 N N . LYS A 1 109 ? -13.373 -9.256 7.282 1.00 92.38 109 LYS A N 1
ATOM 834 C CA . LYS A 1 109 ? -12.634 -9.965 6.235 1.00 92.38 109 LYS A CA 1
ATOM 835 C C . LYS A 1 109 ? -11.199 -9.485 6.226 1.00 92.38 109 LYS A C 1
ATOM 837 O O . LYS A 1 109 ? -10.948 -8.28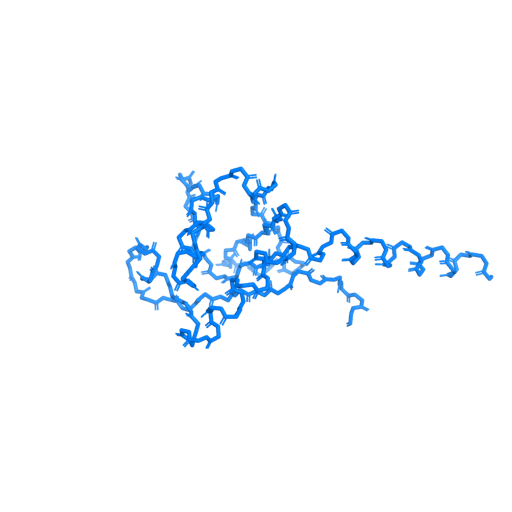3 6.279 1.00 92.38 109 LYS A O 1
ATOM 842 N N . ARG A 1 110 ? -10.259 -10.423 6.142 1.00 93.12 110 ARG A N 1
ATOM 843 C CA . ARG A 1 110 ? -8.836 -10.101 6.062 1.00 93.12 110 ARG A CA 1
ATOM 844 C C . ARG A 1 110 ? -8.517 -9.432 4.729 1.00 93.12 110 ARG A C 1
ATOM 846 O O . ARG A 1 110 ? -8.945 -9.902 3.677 1.00 93.12 110 ARG A O 1
ATOM 853 N N . LEU A 1 111 ? -7.748 -8.355 4.805 1.00 93.50 111 LEU A N 1
ATOM 854 C CA . LEU A 1 111 ? -7.210 -7.633 3.663 1.00 93.50 111 LEU A CA 1
ATOM 855 C C . LEU A 1 111 ? -5.719 -7.947 3.536 1.00 93.50 111 LEU A C 1
ATOM 857 O O . LEU A 1 111 ? -5.041 -8.209 4.534 1.00 93.50 111 LEU A O 1
ATOM 861 N N . PHE A 1 112 ? -5.206 -7.899 2.311 1.00 93.50 112 PHE A N 1
ATOM 862 C CA . PHE A 1 112 ? -3.780 -8.069 2.049 1.00 93.50 112 PHE A CA 1
ATOM 863 C C . PHE A 1 112 ? -3.223 -6.808 1.413 1.00 93.50 112 PHE A C 1
ATOM 865 O O . PHE A 1 112 ? -3.823 -6.256 0.492 1.00 93.50 112 PHE A O 1
ATOM 872 N N . VAL A 1 113 ? -2.077 -6.365 1.920 1.00 94.75 113 VAL A N 1
ATOM 873 C CA . VAL A 1 113 ? -1.343 -5.209 1.411 1.00 94.75 113 VAL A CA 1
ATOM 874 C C . VAL A 1 113 ? 0.026 -5.706 0.984 1.00 94.75 113 VAL A C 1
ATOM 876 O O . VAL A 1 113 ? 0.836 -6.107 1.819 1.00 94.75 113 VAL A O 1
ATOM 879 N N . ASN A 1 114 ? 0.248 -5.706 -0.323 1.00 93.69 114 ASN A N 1
ATOM 880 C CA . ASN A 1 114 ? 1.421 -6.275 -0.965 1.00 93.69 114 ASN A CA 1
A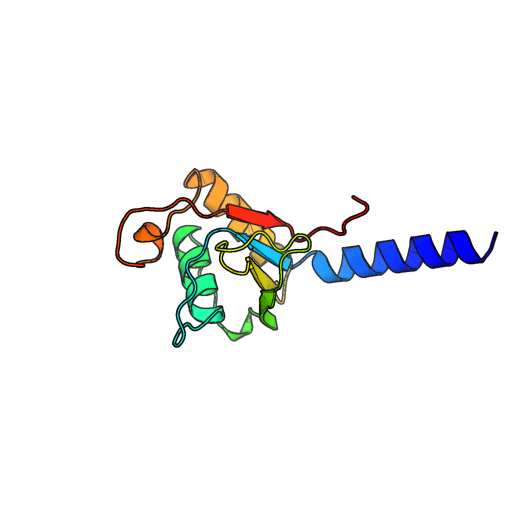TOM 881 C C . ASN A 1 114 ? 2.222 -5.183 -1.670 1.00 93.69 114 ASN A C 1
ATOM 883 O O . ASN A 1 114 ? 1.690 -4.143 -2.062 1.00 93.69 114 ASN A O 1
ATOM 887 N N . GLU A 1 115 ? 3.507 -5.442 -1.883 1.00 91.94 115 GLU A N 1
ATOM 888 C CA . GLU A 1 115 ? 4.298 -4.645 -2.816 1.00 91.94 115 GLU A CA 1
ATOM 889 C C . GLU A 1 115 ? 3.842 -4.918 -4.251 1.00 91.94 115 GLU A C 1
ATOM 891 O O . GLU A 1 115 ? 3.616 -6.066 -4.632 1.00 91.94 115 GLU A O 1
ATOM 896 N N . HIS A 1 116 ? 3.724 -3.867 -5.063 1.00 86.81 116 HIS A N 1
ATOM 897 C CA . HIS A 1 116 ? 3.339 -4.015 -6.463 1.00 86.81 116 HIS A CA 1
ATOM 898 C C . HIS A 1 116 ? 4.576 -4.326 -7.315 1.00 86.81 116 HIS A C 1
ATOM 900 O O . HIS A 1 116 ? 5.331 -3.435 -7.704 1.00 86.81 116 HIS A O 1
ATOM 906 N N . LEU A 1 117 ? 4.803 -5.608 -7.583 1.00 81.38 117 LEU A N 1
ATOM 907 C CA . LEU A 1 117 ? 5.967 -6.099 -8.323 1.00 81.38 117 LEU A CA 1
ATOM 908 C C . LEU A 1 117 ? 5.626 -6.342 -9.801 1.00 81.38 117 LEU A C 1
ATOM 910 O O . LEU A 1 117 ? 4.463 -6.437 -10.194 1.00 81.38 117 LEU A O 1
ATOM 914 N N . THR A 1 118 ? 6.644 -6.406 -10.659 1.00 78.00 118 THR A N 1
ATOM 915 C CA . THR A 1 118 ? 6.468 -6.879 -12.039 1.00 78.00 118 THR A CA 1
ATOM 916 C C . THR A 1 118 ? 6.196 -8.390 -12.082 1.00 78.00 118 THR A C 1
ATOM 918 O O . THR A 1 118 ? 6.641 -9.115 -11.199 1.00 78.00 118 THR A O 1
ATOM 921 N N . PRO A 1 119 ? 5.509 -8.902 -13.122 1.00 69.75 119 PRO A N 1
ATOM 922 C CA . PRO A 1 119 ? 5.273 -10.342 -13.279 1.00 69.75 119 PRO A CA 1
ATOM 923 C C . PRO A 1 119 ? 6.538 -11.192 -13.471 1.00 69.75 119 PRO A C 1
ATOM 925 O O . PRO A 1 119 ? 6.458 -12.411 -13.429 1.00 69.75 119 PRO A O 1
ATOM 928 N N . SER A 1 120 ? 7.683 -10.572 -13.770 1.00 64.69 120 SER A N 1
ATOM 929 C CA . SER A 1 120 ? 8.957 -11.257 -14.038 1.00 64.69 120 SER A CA 1
ATOM 930 C C . SER A 1 120 ? 9.889 -11.301 -12.823 1.00 64.69 120 SER A C 1
ATOM 932 O O . SER A 1 120 ? 11.097 -11.433 -13.015 1.00 64.69 120 SER A O 1
ATOM 934 N N . ASN A 1 121 ? 9.348 -11.107 -11.621 1.00 52.78 121 ASN A N 1
ATOM 935 C CA . ASN A 1 121 ? 10.119 -11.111 -10.380 1.00 52.78 121 ASN A CA 1
ATOM 936 C C . ASN A 1 121 ? 10.349 -12.525 -9.843 1.00 52.78 121 ASN A C 1
ATOM 938 O O . ASN A 1 121 ? 9.447 -13.372 -10.027 1.00 52.78 121 ASN A O 1
#